Protein AF-X0SBB3-F1 (afdb_monomer)

Foldseek 3Di:
DPDPDPPPDDDPVLVVVLVVQQVVCVVVVHHRDDSVVVVVVVVVPDDVVVVCCVVVVVD

Nearest PDB structures (foldseek):
  3rmi-assembly1_A-2  TM=6.486E-01  e=8.519E+00  Bartonella henselae str. Houston-1
  8iz7-assembly1_A  TM=4.535E-01  e=9.826E+00  Homo sapiens

pLDDT: mean 83.0, std 15.34, range [44.09, 97.38]

Sequence (59 aa):
MAKINPPIRCSKELKHIINQVRTRAILEGKRPPKISRITKIIAKRINVEELIKDVFVEI

Radius of gyration: 15.19 Å; Cα contacts (8 Å, |Δi|>4): 15; chains: 1; bounding box: 26×36×42 Å

Structure (mmCIF, N/CA/C/O backbone):
data_AF-X0SBB3-F1
#
_entry.id   AF-X0SBB3-F1
#
loop_
_atom_site.group_PDB
_atom_site.id
_atom_site.type_symbol
_atom_site.label_atom_id
_atom_site.label_alt_id
_atom_site.label_comp_id
_atom_site.label_asym_id
_atom_site.label_entity_id
_atom_site.label_seq_id
_atom_site.pdbx_PDB_ins_code
_atom_site.Cartn_x
_atom_site.Cartn_y
_atom_site.Cartn_z
_atom_site.occupancy
_atom_site.B_iso_or_equiv
_atom_site.auth_seq_id
_atom_site.auth_comp_id
_atom_site.auth_asym_id
_atom_site.auth_atom_id
_atom_site.pdbx_PDB_model_num
ATOM 1 N N . MET A 1 1 ? -9.910 30.112 13.423 1.00 44.09 1 MET A N 1
ATOM 2 C CA . MET A 1 1 ? -8.632 29.684 12.812 1.00 44.09 1 MET A CA 1
ATOM 3 C C . MET A 1 1 ? -8.591 28.164 12.821 1.00 44.09 1 MET A C 1
ATOM 5 O O . MET A 1 1 ? -8.587 27.584 13.899 1.00 44.09 1 MET A O 1
ATOM 9 N N . ALA A 1 2 ? -8.673 27.512 11.658 1.00 50.12 2 ALA A N 1
ATOM 10 C CA . ALA A 1 2 ? -8.612 26.052 11.588 1.00 50.12 2 ALA A CA 1
ATOM 11 C C . ALA A 1 2 ? -7.222 25.592 12.052 1.00 50.12 2 ALA A C 1
ATOM 13 O O . ALA A 1 2 ? -6.217 26.016 11.482 1.00 50.12 2 ALA A O 1
ATOM 14 N N . LYS A 1 3 ? -7.157 24.771 13.107 1.00 52.47 3 LYS A N 1
ATOM 15 C CA . LYS A 1 3 ? -5.913 24.119 13.526 1.00 52.47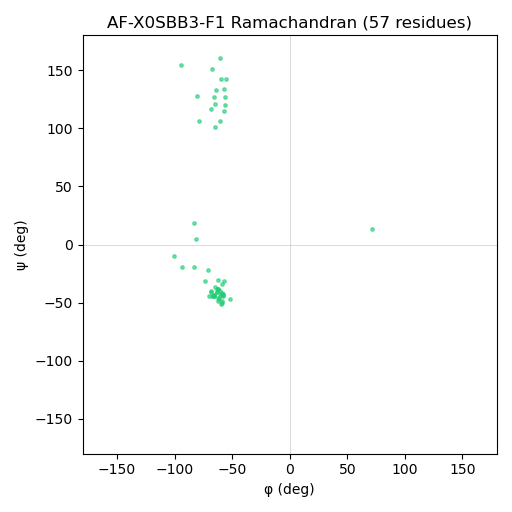 3 LYS A CA 1
ATOM 16 C C . LYS A 1 3 ? -5.460 23.242 12.361 1.00 52.47 3 LYS A C 1
ATOM 18 O O . LYS A 1 3 ? -6.093 22.231 12.069 1.00 52.47 3 LYS A O 1
ATOM 23 N N . ILE A 1 4 ? -4.414 23.666 11.657 1.00 57.44 4 ILE A N 1
ATOM 24 C CA . ILE A 1 4 ? -3.768 22.849 10.634 1.00 57.44 4 ILE A CA 1
ATOM 25 C C . ILE A 1 4 ? -3.169 21.671 11.394 1.00 57.44 4 ILE A C 1
ATOM 27 O O . ILE A 1 4 ? -2.158 21.825 12.079 1.00 57.44 4 ILE A O 1
ATOM 31 N N . ASN A 1 5 ? -3.842 20.521 11.351 1.00 60.66 5 ASN A N 1
ATOM 32 C CA . ASN A 1 5 ? -3.292 19.308 11.932 1.00 60.66 5 ASN A CA 1
ATOM 33 C C . ASN A 1 5 ? -1.928 19.065 11.276 1.00 60.66 5 ASN A C 1
ATOM 35 O O . ASN A 1 5 ? -1.848 19.079 10.040 1.00 60.66 5 ASN A O 1
ATOM 39 N N . PRO A 1 6 ? -0.854 18.890 12.065 1.00 57.25 6 PRO A N 1
ATOM 40 C CA . PRO A 1 6 ? 0.454 18.616 11.504 1.00 57.25 6 PRO A CA 1
ATOM 41 C C . PRO A 1 6 ? 0.355 17.385 10.595 1.00 57.25 6 PRO A C 1
ATOM 43 O O . PRO A 1 6 ? -0.403 16.457 10.902 1.00 57.25 6 PRO A O 1
ATOM 46 N N . PRO A 1 7 ? 1.076 17.365 9.461 1.00 61.62 7 PRO A N 1
ATOM 47 C CA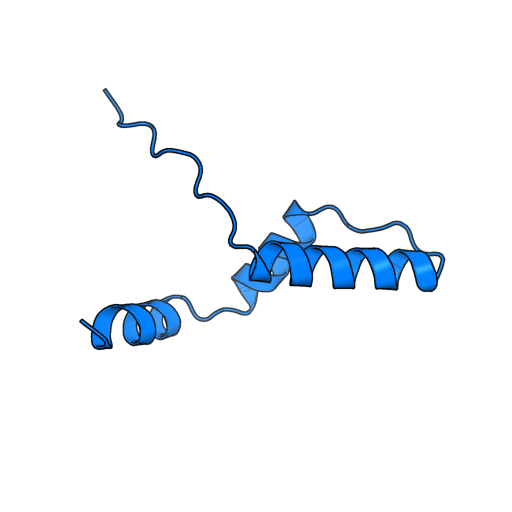 . PRO A 1 7 ? 1.018 16.246 8.539 1.00 61.62 7 PRO A CA 1
ATOM 48 C C . PRO A 1 7 ? 1.377 14.970 9.297 1.00 61.62 7 PRO A C 1
ATOM 50 O O . PRO A 1 7 ? 2.465 14.860 9.866 1.00 61.62 7 PRO A O 1
ATOM 53 N N . ILE A 1 8 ? 0.440 14.021 9.320 1.00 66.25 8 ILE A N 1
ATOM 54 C CA . ILE A 1 8 ? 0.615 12.746 10.010 1.00 66.25 8 ILE A CA 1
ATOM 55 C C . ILE A 1 8 ? 1.865 12.084 9.436 1.00 66.25 8 ILE A C 1
ATOM 57 O O . ILE A 1 8 ? 1.941 11.747 8.248 1.00 66.25 8 ILE A O 1
ATOM 61 N N . ARG A 1 9 ? 2.885 11.936 10.282 1.00 69.50 9 ARG A N 1
ATOM 62 C CA . ARG A 1 9 ? 4.145 11.323 9.882 1.00 69.50 9 ARG A CA 1
ATOM 63 C C . ARG A 1 9 ? 3.882 9.847 9.615 1.00 69.50 9 ARG A C 1
ATOM 65 O O . ARG A 1 9 ? 3.526 9.108 10.524 1.00 69.50 9 ARG A O 1
ATOM 72 N N . CYS A 1 10 ? 4.080 9.410 8.374 1.00 71.62 10 CYS A N 1
ATOM 73 C CA . CYS A 1 10 ? 3.981 7.989 8.042 1.00 71.62 10 CYS A CA 1
ATOM 74 C C . CYS A 1 10 ? 4.960 7.168 8.894 1.00 71.62 10 CYS A C 1
ATOM 76 O O . CYS A 1 10 ? 6.141 7.535 8.9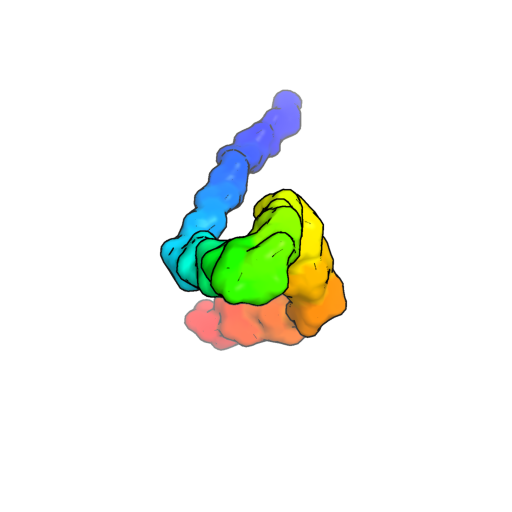89 1.00 71.62 10 CYS A O 1
ATOM 78 N N . SER A 1 11 ? 4.472 6.055 9.454 1.00 84.06 11 SER A N 1
ATOM 79 C CA . SER A 1 11 ? 5.280 5.122 10.244 1.00 84.06 11 SER A CA 1
ATOM 80 C C . SER A 1 11 ? 6.426 4.530 9.415 1.00 84.06 11 SER A C 1
ATOM 82 O O . SER A 1 11 ? 6.422 4.563 8.174 1.00 84.06 11 SER A O 1
ATOM 84 N N . LYS A 1 12 ? 7.443 3.998 10.105 1.00 88.62 12 LYS A N 1
ATOM 85 C CA . LYS A 1 12 ? 8.552 3.297 9.447 1.00 88.62 12 LYS A CA 1
ATOM 86 C C . LYS A 1 12 ? 8.046 2.052 8.709 1.00 88.62 12 LYS A C 1
ATOM 88 O O . LYS A 1 12 ? 8.505 1.830 7.587 1.00 88.62 12 LYS A O 1
ATOM 93 N N . GLU A 1 13 ? 7.076 1.306 9.257 1.00 88.19 13 GLU A N 1
ATOM 94 C CA . GLU A 1 13 ? 6.537 0.124 8.566 1.00 88.19 13 GLU A CA 1
ATOM 95 C C . GLU A 1 13 ? 5.805 0.504 7.280 1.00 88.19 13 GLU A C 1
ATOM 97 O O . GLU A 1 13 ? 6.053 -0.096 6.235 1.00 88.19 13 GLU A O 1
ATOM 102 N N . LEU A 1 14 ? 4.967 1.548 7.303 1.00 87.81 14 LEU A N 1
ATOM 103 C CA . LEU A 1 14 ? 4.236 1.968 6.105 1.00 87.81 14 LEU A CA 1
ATOM 104 C C . LEU A 1 14 ? 5.196 2.375 4.977 1.00 87.81 14 LEU A C 1
ATOM 106 O O . LEU A 1 14 ? 4.991 2.016 3.815 1.00 87.81 14 LEU A O 1
ATOM 110 N N . LYS A 1 15 ? 6.286 3.078 5.312 1.00 91.62 15 LYS A N 1
ATOM 111 C CA . LYS A 1 15 ? 7.344 3.408 4.343 1.00 91.62 15 LYS A CA 1
ATOM 112 C C . LYS A 1 15 ? 8.032 2.159 3.799 1.00 91.62 15 LYS A C 1
ATOM 114 O O . LYS A 1 15 ? 8.297 2.098 2.600 1.00 91.62 15 LYS A O 1
ATOM 119 N N . HIS A 1 16 ? 8.304 1.173 4.652 1.00 93.75 16 HIS A N 1
ATOM 120 C CA . HIS A 1 16 ? 8.906 -0.090 4.235 1.00 93.75 16 HIS A CA 1
ATOM 121 C C . HIS A 1 16 ? 8.014 -0.836 3.231 1.00 93.75 16 HIS A C 1
ATOM 123 O O . HIS A 1 16 ? 8.489 -1.210 2.159 1.00 93.75 16 HIS A O 1
ATOM 129 N N . ILE A 1 17 ? 6.710 -0.951 3.512 1.00 93.31 17 ILE A N 1
ATOM 130 C CA . ILE A 1 17 ? 5.725 -1.580 2.614 1.00 93.31 17 ILE A CA 1
ATOM 131 C C . ILE A 1 17 ? 5.685 -0.863 1.258 1.00 93.31 17 ILE A C 1
ATOM 133 O O . ILE A 1 17 ? 5.781 -1.495 0.205 1.00 93.31 17 ILE A O 1
ATOM 137 N N . ILE A 1 18 ? 5.594 0.472 1.268 1.00 94.31 18 ILE A N 1
ATOM 138 C CA . ILE A 1 18 ? 5.586 1.287 0.044 1.00 94.31 18 ILE A CA 1
ATOM 139 C C . ILE A 1 18 ? 6.857 1.052 -0.783 1.00 94.31 18 ILE A C 1
ATOM 141 O O . ILE A 1 18 ? 6.780 0.913 -2.008 1.00 94.31 18 ILE A O 1
ATOM 145 N N . ASN A 1 19 ? 8.017 0.993 -0.127 1.00 95.31 19 ASN A N 1
ATOM 146 C CA . ASN A 1 19 ? 9.291 0.759 -0.795 1.00 95.31 19 ASN A CA 1
ATOM 147 C C . ASN A 1 19 ? 9.360 -0.642 -1.405 1.00 95.31 19 ASN A C 1
ATOM 149 O O . ASN A 1 19 ? 9.734 -0.749 -2.568 1.00 95.31 19 ASN A O 1
ATOM 153 N N . GLN A 1 20 ? 8.923 -1.690 -0.700 1.00 96.62 20 GLN A N 1
ATOM 154 C CA . GLN A 1 20 ? 8.905 -3.046 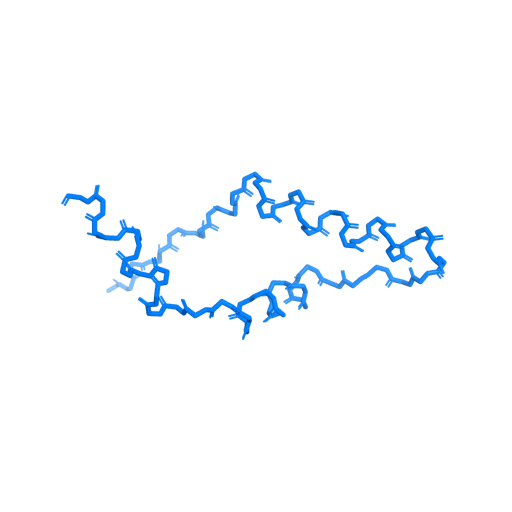-1.256 1.00 96.62 20 GLN A CA 1
ATOM 155 C C . GLN A 1 20 ? 8.067 -3.147 -2.537 1.00 96.62 20 GLN A C 1
ATOM 157 O O . GLN A 1 20 ? 8.516 -3.728 -3.527 1.00 96.62 20 GLN A O 1
ATOM 162 N N . VAL A 1 21 ? 6.877 -2.536 -2.556 1.00 95.50 21 VAL A N 1
ATOM 163 C CA . VAL A 1 21 ? 6.007 -2.519 -3.746 1.00 95.50 21 VAL A CA 1
ATOM 164 C C . VAL A 1 21 ? 6.700 -1.833 -4.923 1.00 95.50 21 VAL A C 1
ATOM 166 O O . VAL A 1 21 ? 6.661 -2.323 -6.052 1.00 95.50 21 VAL A O 1
ATOM 169 N N . ARG A 1 22 ? 7.352 -0.694 -4.672 1.00 96.94 22 ARG A N 1
ATOM 170 C CA . ARG A 1 22 ? 8.066 0.053 -5.716 1.00 96.94 22 ARG A CA 1
ATOM 171 C C . ARG A 1 22 ? 9.291 -0.704 -6.220 1.00 96.94 22 ARG A C 1
ATOM 173 O O . ARG A 1 22 ? 9.500 -0.731 -7.428 1.00 96.94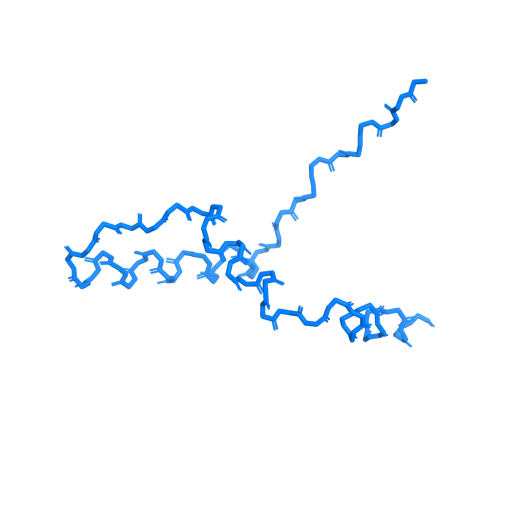 22 ARG A O 1
ATOM 180 N N . THR A 1 23 ? 10.050 -1.339 -5.330 1.00 97.38 23 THR A N 1
ATOM 181 C CA . THR A 1 23 ? 11.208 -2.164 -5.691 1.00 97.38 23 THR A CA 1
ATOM 182 C C . THR A 1 23 ? 10.790 -3.345 -6.556 1.00 97.38 23 THR A C 1
ATOM 184 O O . THR A 1 23 ? 11.388 -3.552 -7.604 1.00 97.38 23 THR A O 1
ATOM 187 N N . ARG A 1 24 ? 9.721 -4.071 -6.196 1.00 97.38 24 ARG A N 1
ATOM 188 C CA . ARG A 1 24 ? 9.209 -5.172 -7.032 1.00 97.38 24 ARG A CA 1
ATOM 189 C C . ARG A 1 24 ? 8.796 -4.708 -8.426 1.00 97.38 24 ARG A C 1
ATOM 191 O O . ARG A 1 24 ? 9.151 -5.356 -9.400 1.00 97.38 24 ARG A O 1
ATOM 198 N N . ALA A 1 25 ? 8.123 -3.561 -8.535 1.00 96.06 25 ALA A N 1
ATOM 199 C CA . ALA A 1 25 ? 7.776 -3.005 -9.842 1.00 96.06 25 ALA A CA 1
ATOM 2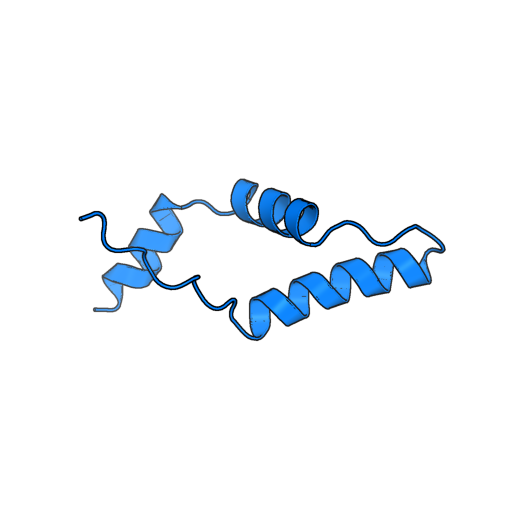00 C C . ALA A 1 25 ? 9.024 -2.744 -10.705 1.00 96.06 25 ALA A C 1
ATOM 202 O O . ALA A 1 25 ? 9.015 -3.066 -11.887 1.00 96.06 25 ALA A O 1
ATOM 203 N N . ILE A 1 26 ? 10.101 -2.219 -10.110 1.00 96.25 26 ILE A N 1
ATOM 204 C CA . ILE A 1 26 ? 11.373 -1.980 -10.809 1.00 96.25 26 ILE A CA 1
ATOM 205 C C . ILE A 1 26 ? 12.029 -3.300 -11.233 1.00 96.25 26 ILE A C 1
ATOM 207 O O . ILE A 1 26 ? 12.471 -3.408 -12.372 1.00 96.25 26 ILE A O 1
ATOM 211 N N . LEU A 1 27 ? 12.062 -4.302 -10.347 1.00 97.25 27 LEU A N 1
ATOM 212 C CA . LEU A 1 27 ? 12.629 -5.624 -10.645 1.00 97.25 27 LEU A CA 1
ATOM 213 C C . LEU A 1 27 ? 11.884 -6.340 -11.782 1.00 97.25 27 LEU A C 1
ATOM 215 O O . LEU A 1 27 ? 12.497 -7.068 -12.551 1.00 97.25 27 LEU A O 1
ATOM 219 N N . GLU A 1 28 ? 10.582 -6.093 -11.931 1.00 97.00 28 GLU A N 1
ATOM 220 C CA . GLU A 1 28 ? 9.774 -6.585 -13.055 1.00 97.00 28 GLU A CA 1
ATOM 221 C C . GLU A 1 28 ? 9.909 -5.734 -14.337 1.00 97.00 28 GLU A C 1
ATOM 223 O O . GLU A 1 28 ? 9.172 -5.948 -15.299 1.00 97.00 28 GLU A O 1
ATOM 228 N N . GLY A 1 29 ? 10.789 -4.725 -14.357 1.00 96.75 29 GLY A N 1
ATOM 229 C CA . GLY A 1 29 ? 10.962 -3.811 -15.493 1.00 96.75 29 GLY A CA 1
ATOM 230 C C . GLY A 1 29 ? 9.804 -2.823 -15.688 1.00 96.75 29 GLY A C 1
ATOM 231 O O . GLY A 1 29 ? 9.690 -2.183 -16.733 1.00 96.75 29 GLY A O 1
ATOM 232 N N . LYS A 1 30 ? 8.919 -2.681 -14.696 1.00 95.81 30 LYS A N 1
ATOM 233 C CA . LYS A 1 30 ? 7.751 -1.793 -14.743 1.00 95.81 30 LYS A CA 1
ATOM 234 C C . LYS A 1 30 ? 8.066 -0.443 -14.109 1.00 95.81 30 LYS A C 1
ATOM 236 O O . LYS A 1 30 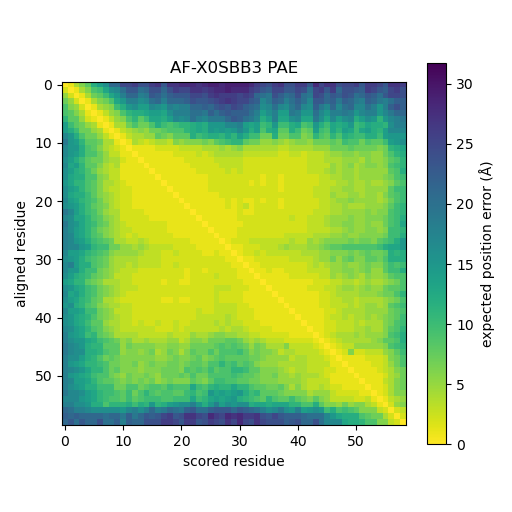? 8.877 -0.303 -13.193 1.00 95.81 30 LYS A O 1
ATOM 241 N N . ARG A 1 31 ? 7.339 0.590 -14.541 1.00 94.81 31 ARG A N 1
ATOM 242 C CA . ARG A 1 31 ? 7.429 1.914 -13.916 1.00 94.81 31 ARG A CA 1
ATOM 243 C C . ARG A 1 31 ? 6.898 1.852 -12.474 1.00 94.81 31 ARG A C 1
ATOM 245 O O . ARG A 1 31 ? 5.748 1.448 -12.279 1.00 94.81 31 ARG A O 1
ATOM 252 N N . PRO A 1 32 ? 7.664 2.309 -11.464 1.00 95.69 32 PRO A N 1
ATOM 253 C CA . PRO A 1 32 ? 7.218 2.255 -10.079 1.00 95.69 32 PRO A CA 1
ATOM 254 C C . PRO A 1 32 ? 5.976 3.138 -9.862 1.00 95.69 32 PRO A C 1
ATOM 256 O O . PRO A 1 32 ? 5.960 4.305 -10.276 1.00 95.69 32 PRO A O 1
ATOM 259 N N . PRO A 1 33 ? 4.930 2.628 -9.186 1.00 94.81 33 PRO A N 1
ATOM 260 C CA . PRO A 1 33 ? 3.717 3.394 -8.935 1.00 94.81 33 PRO A CA 1
ATOM 261 C C . PRO A 1 33 ? 3.970 4.563 -7.975 1.00 94.81 33 PRO A C 1
ATOM 263 O O . PRO A 1 33 ? 4.835 4.518 -7.094 1.00 94.81 33 PRO A O 1
ATOM 266 N N . LYS A 1 34 ? 3.180 5.634 -8.128 1.00 95.62 34 LYS A N 1
ATOM 267 C CA . LYS A 1 34 ? 3.200 6.784 -7.210 1.00 95.62 34 LYS A CA 1
ATOM 268 C C . LYS A 1 34 ? 2.850 6.328 -5.791 1.00 95.62 34 LYS A C 1
ATOM 270 O O . LYS A 1 34 ? 1.938 5.522 -5.618 1.00 95.62 34 LYS A O 1
ATOM 275 N N . ILE A 1 35 ? 3.514 6.910 -4.790 1.00 92.56 35 ILE A N 1
ATOM 276 C CA . ILE A 1 35 ? 3.260 6.626 -3.367 1.00 92.56 35 ILE A CA 1
ATOM 277 C C . ILE A 1 35 ? 1.770 6.780 -3.045 1.00 92.56 35 ILE A C 1
ATOM 279 O O . ILE A 1 35 ? 1.158 5.859 -2.521 1.00 92.56 35 ILE A O 1
ATOM 283 N N . SER A 1 36 ? 1.153 7.877 -3.493 1.00 91.31 36 SER A N 1
ATOM 284 C CA . SER A 1 36 ? -0.277 8.140 -3.295 1.00 91.31 36 SER A CA 1
ATOM 285 C C . SER A 1 36 ? -1.200 7.049 -3.849 1.00 91.31 36 SER A C 1
ATOM 287 O O . SER A 1 36 ? -2.260 6.805 -3.281 1.00 91.31 36 SER A O 1
ATOM 289 N N . ARG A 1 37 ? -0.816 6.364 -4.937 1.00 93.75 37 ARG A N 1
ATOM 290 C CA . ARG A 1 37 ? -1.589 5.238 -5.484 1.00 93.75 37 ARG A CA 1
ATOM 291 C C . ARG A 1 37 ? -1.510 4.026 -4.560 1.00 93.75 37 ARG A C 1
ATOM 293 O O . ARG 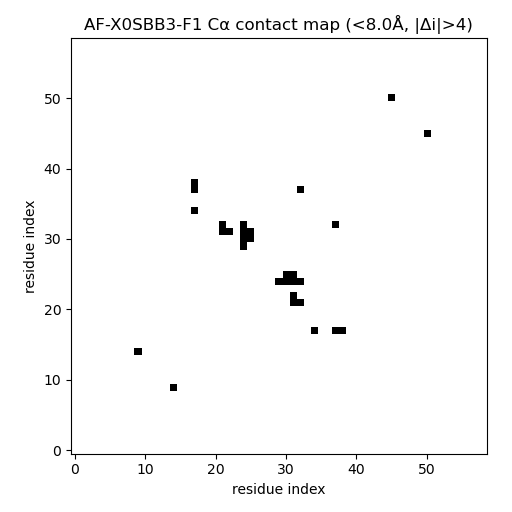A 1 37 ? -2.538 3.414 -4.300 1.00 93.75 37 ARG A O 1
ATOM 300 N N . ILE A 1 38 ? -0.317 3.711 -4.058 1.00 93.44 38 ILE A N 1
ATOM 301 C CA . ILE A 1 38 ? -0.106 2.608 -3.112 1.00 93.44 38 ILE A CA 1
ATOM 302 C C . ILE A 1 38 ? -0.885 2.883 -1.822 1.00 93.44 38 ILE A C 1
ATOM 304 O O . ILE A 1 38 ? -1.670 2.043 -1.396 1.00 93.44 38 ILE A O 1
ATOM 308 N N . THR A 1 39 ? -0.756 4.090 -1.262 1.00 89.56 39 THR A N 1
ATOM 309 C CA . THR A 1 39 ? -1.465 4.496 -0.040 1.00 89.56 39 THR A CA 1
ATOM 310 C C . THR A 1 39 ? -2.981 4.390 -0.197 1.00 89.56 39 THR A C 1
ATOM 312 O O . THR A 1 39 ? -3.642 3.859 0.686 1.00 89.56 39 THR A O 1
ATOM 315 N N . LYS A 1 40 ? -3.544 4.814 -1.339 1.00 90.06 40 LYS A N 1
ATOM 316 C CA . LYS A 1 40 ? -4.983 4.664 -1.616 1.00 90.06 40 LYS A CA 1
ATOM 317 C C . LYS A 1 40 ? -5.425 3.201 -1.684 1.00 90.06 40 LYS A C 1
ATOM 319 O O . LYS A 1 40 ? -6.519 2.887 -1.235 1.00 90.06 40 LYS A O 1
ATOM 324 N N . ILE A 1 41 ? -4.610 2.315 -2.258 1.00 92.81 41 ILE A N 1
ATOM 325 C CA . ILE A 1 41 ? -4.930 0.881 -2.333 1.00 92.81 41 ILE A CA 1
ATOM 326 C C . ILE A 1 41 ? -4.910 0.255 -0.937 1.00 92.81 41 ILE A C 1
ATOM 328 O O . ILE A 1 41 ? -5.829 -0.486 -0.606 1.00 92.81 41 ILE A O 1
ATOM 332 N N . ILE A 1 42 ? -3.903 0.584 -0.122 1.00 89.69 42 ILE A N 1
ATOM 333 C CA . ILE A 1 42 ? -3.816 0.135 1.274 1.00 89.69 42 ILE A CA 1
ATOM 334 C C . ILE A 1 42 ? -5.044 0.622 2.051 1.00 89.69 42 ILE A C 1
ATOM 336 O O . ILE A 1 42 ? -5.7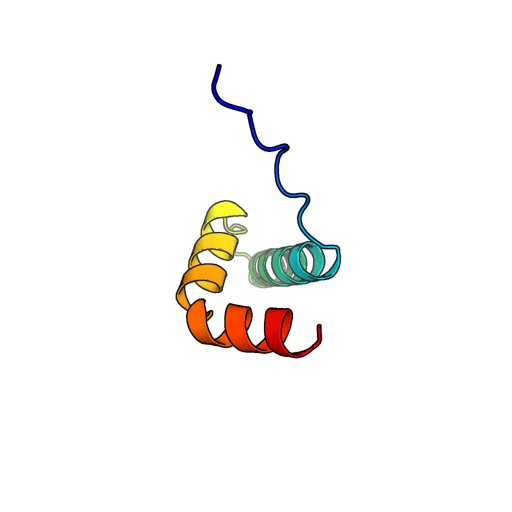53 -0.188 2.633 1.00 89.69 42 ILE A O 1
ATOM 340 N N . ALA A 1 43 ? -5.356 1.919 1.974 1.00 86.31 43 ALA A N 1
ATOM 341 C CA . ALA A 1 43 ? -6.496 2.509 2.674 1.00 86.31 43 ALA A CA 1
ATOM 342 C C . ALA A 1 43 ? -7.843 1.880 2.281 1.00 86.31 43 ALA A C 1
ATOM 344 O O . ALA A 1 43 ? -8.714 1.741 3.125 1.00 86.31 43 ALA A O 1
ATOM 345 N N . LYS A 1 44 ? -8.014 1.458 1.021 1.00 89.75 44 LYS A N 1
ATOM 346 C CA . LYS A 1 44 ? -9.228 0.757 0.567 1.00 89.75 44 LYS A CA 1
ATOM 347 C C . LYS A 1 44 ? -9.367 -0.668 1.103 1.00 89.75 44 LYS A C 1
ATOM 349 O O . LYS A 1 44 ? -10.460 -1.216 1.041 1.00 89.75 44 LYS A O 1
ATOM 354 N N . ARG A 1 45 ? -8.267 -1.295 1.521 1.00 88.94 45 ARG A N 1
ATOM 355 C CA . ARG A 1 45 ? -8.262 -2.666 2.054 1.00 88.94 45 ARG A CA 1
ATOM 356 C C . ARG A 1 45 ? -8.380 -2.712 3.572 1.00 88.94 45 ARG A C 1
ATOM 358 O O . ARG A 1 45 ? -8.713 -3.761 4.102 1.00 88.94 45 ARG A O 1
ATOM 365 N N . ILE A 1 46 ? -8.078 -1.610 4.251 1.00 86.38 46 ILE A N 1
ATOM 366 C CA . ILE A 1 46 ? -8.191 -1.503 5.703 1.00 86.38 46 ILE A CA 1
ATOM 367 C C . ILE A 1 46 ? -9.650 -1.228 6.065 1.00 86.38 46 ILE A C 1
ATOM 369 O O . ILE A 1 46 ? -10.246 -0.275 5.561 1.00 86.38 46 ILE A O 1
ATOM 373 N N . ASN A 1 47 ? -10.201 -2.029 6.974 1.00 85.50 47 ASN A N 1
ATOM 374 C CA . ASN A 1 47 ? -11.451 -1.710 7.643 1.00 85.50 47 ASN A CA 1
ATOM 375 C C . ASN A 1 47 ? -11.170 -0.695 8.759 1.00 85.50 47 ASN A C 1
ATOM 377 O O . ASN A 1 47 ? -10.567 -1.022 9.779 1.00 85.50 47 ASN A O 1
ATOM 381 N N . VAL A 1 48 ? -11.560 0.559 8.534 1.00 83.50 48 VAL A N 1
ATOM 382 C CA . VAL A 1 48 ? -11.244 1.662 9.452 1.00 83.50 48 VAL A CA 1
ATOM 383 C C . VAL A 1 48 ? -11.924 1.473 10.807 1.00 83.50 48 VAL A C 1
ATOM 385 O O . VAL A 1 48 ? -11.316 1.782 11.824 1.00 83.50 48 VAL A O 1
ATOM 388 N N . GLU A 1 49 ? -13.149 0.946 10.842 1.00 82.44 49 GLU A N 1
ATOM 389 C CA . GLU A 1 49 ? -13.875 0.749 12.101 1.00 82.44 49 GLU A CA 1
ATOM 390 C C . GLU A 1 49 ? -13.242 -0.338 12.969 1.00 82.44 49 GLU A C 1
ATOM 392 O O . GLU A 1 49 ? -13.147 -0.182 14.182 1.00 82.44 49 GLU A O 1
ATOM 397 N N . GLU A 1 50 ? -12.787 -1.422 12.348 1.00 82.75 50 GLU A N 1
ATOM 398 C CA . GLU A 1 50 ? -12.071 -2.507 13.024 1.00 82.75 50 GLU A CA 1
ATOM 399 C C . GLU A 1 50 ? -10.713 -2.029 13.538 1.00 82.75 50 GLU A C 1
ATOM 401 O O . GLU A 1 50 ? -10.403 -2.215 14.707 1.00 82.75 50 GLU A O 1
ATOM 406 N N . LEU A 1 51 ? -9.972 -1.274 12.720 1.00 81.69 51 LEU A N 1
ATOM 407 C CA . LEU A 1 51 ? -8.698 -0.691 13.138 1.00 81.69 51 LEU A CA 1
ATOM 408 C C . LEU A 1 51 ? -8.862 0.291 14.306 1.00 81.69 51 LEU A C 1
ATOM 410 O O . LEU A 1 51 ? -8.019 0.341 15.194 1.00 81.69 51 LEU A O 1
ATOM 414 N N . ILE A 1 52 ? -9.934 1.086 14.310 1.00 82.69 52 ILE A N 1
ATOM 415 C CA . ILE A 1 52 ? -10.247 1.973 15.435 1.00 82.69 52 ILE A CA 1
ATOM 416 C C . ILE A 1 52 ? -10.582 1.142 16.675 1.00 82.69 52 ILE A C 1
ATOM 418 O O . ILE A 1 52 ? -10.085 1.461 17.747 1.00 82.69 52 ILE A O 1
ATOM 422 N N . LYS A 1 53 ? -11.376 0.073 16.561 1.00 83.19 53 LYS A N 1
ATOM 423 C CA . LYS A 1 53 ? -11.651 -0.802 17.710 1.00 83.19 53 LYS A CA 1
ATOM 424 C C . LYS A 1 53 ? -10.357 -1.383 18.274 1.00 83.19 53 LYS A C 1
ATOM 426 O O . LYS A 1 53 ? -10.109 -1.200 19.455 1.00 83.19 53 LYS A O 1
ATOM 431 N N . ASP A 1 54 ? -9.494 -1.961 17.450 1.00 78.62 54 ASP A N 1
ATOM 432 C CA . ASP A 1 54 ? -8.248 -2.569 17.929 1.00 78.62 54 ASP A CA 1
ATOM 433 C C . ASP A 1 54 ? -7.304 -1.545 18.581 1.00 78.62 54 ASP A C 1
ATOM 435 O O . ASP A 1 54 ? -6.733 -1.806 19.634 1.00 78.62 54 ASP A O 1
ATOM 439 N N . VAL A 1 55 ? -7.179 -0.343 18.005 1.00 78.25 55 VAL A N 1
ATOM 440 C CA . VAL A 1 55 ? -6.290 0.710 18.533 1.00 78.25 55 VAL A CA 1
ATOM 441 C C . VAL A 1 55 ? -6.832 1.359 19.812 1.00 78.25 55 VAL A C 1
ATOM 443 O O . VAL A 1 55 ? -6.047 1.811 20.642 1.00 78.25 55 VAL A O 1
ATOM 446 N N . PHE A 1 56 ? -8.154 1.448 19.971 1.00 70.00 56 PHE A N 1
ATOM 447 C CA . PHE A 1 56 ? -8.780 2.127 21.112 1.00 70.00 56 PHE A CA 1
ATOM 448 C C . PHE A 1 56 ? -9.280 1.175 22.212 1.00 70.00 56 PHE A C 1
ATOM 450 O O . PHE A 1 56 ? -9.641 1.657 23.281 1.00 70.00 56 PHE A O 1
ATOM 457 N N . VAL A 1 57 ? -9.307 -0.143 21.985 1.00 59.12 57 VAL A N 1
ATOM 458 C CA . VAL A 1 57 ? -9.637 -1.155 23.010 1.00 59.12 57 VAL A CA 1
ATOM 459 C C . VAL A 1 57 ? -8.416 -1.517 23.873 1.00 59.12 57 VAL A C 1
ATOM 461 O O . VAL A 1 57 ? -8.590 -1.987 24.992 1.00 59.12 57 VAL A O 1
ATOM 464 N N . GLU A 1 58 ? -7.189 -1.240 23.417 1.00 47.81 58 GLU A N 1
ATOM 465 C CA . GLU A 1 58 ? -5.956 -1.377 24.219 1.00 47.81 58 GLU A CA 1
ATOM 466 C C . GLU A 1 58 ? -5.652 -0.165 25.138 1.00 47.81 58 GLU A C 1
ATOM 468 O O . GLU A 1 58 ? -4.510 -0.004 25.576 1.00 47.81 58 GLU A O 1
ATOM 473 N N . ILE A 1 59 ? -6.636 0.697 25.439 1.00 45.16 59 ILE A N 1
ATOM 474 C CA . ILE A 1 59 ? -6.484 1.839 26.371 1.00 45.16 59 ILE A CA 1
ATOM 475 C C . ILE A 1 59 ? -7.176 1.552 27.704 1.00 45.16 59 ILE A C 1
ATOM 477 O O . ILE A 1 59 ? -8.372 1.186 27.679 1.00 45.16 59 ILE A O 1
#

Solvent-accessible surface area (backbone atoms only — not comparable to full-atom values): 3741 Å² total; per-residue (Å²): 130,84,79,77,72,72,80,81,76,78,52,72,65,61,52,50,54,55,48,53,56,32,50,51,29,46,77,71,74,40,81,56,72,56,66,70,59,54,52,52,55,52,57,73,70,53,60,64,69,59,52,48,48,62,68,59,67,80,108

Organism: NCBI:txid412755

Mean predicted aligned error: 7.6 Å

Secondary structure (DSSP, 8-state):
----PPP-PPPHHHHHHHHHHHHHHHHTTPPPPPHHHHHHHHHHHS-HHHHHHHHHHT-